Protein AF-A0A7X4GRM7-F1 (afdb_monomer_lite)

Radius of gyration: 18.22 Å; chains: 1; bounding box: 34×50×57 Å

Secondary structure (DSSP, 8-state):
------S-S-----HHHHHHHHHHHHHHHHHHHHHHHHHHHHH-SSHHHHHHHHHHHHHHHHHHHHHHHHHHHHHTT----PPPPPHHHHHHHHHHHHHHHHS---GGGHHHHHHHHHHHHHHHHTT-TT-

Sequence (131 aa):
MADNPPLLAAASNSPEMLYVRMYHETIDALNSAIAKCDVLATSATDAGVRSDARARYLEARRDKHLAEELYYAWESGSDTTVHAPSQEVLDVTIKLAKELADITTSEKKLTKIIELFTKVATAFTSLHPNA

Organism: NCBI:txid2666083

pLDDT: mean 86.23, std 14.66, range [39.69, 97.12]

Foldseek 3Di:
DDDPDDPPPDPDPPLVRQLVLLLVLLLLLLVLLLVLLVCQLPPPPDPVLNVLSVVSNVVSVVLNVVSVVVVVCVVVVVDPQFGRDDPVLSVVSNVLSVVSNPDDRDSVCNVVSSVSSVSSSCSSCVRPVPD

Structure (mmCIF, N/CA/C/O backbone):
data_AF-A0A7X4GRM7-F1
#
_entry.id   AF-A0A7X4GRM7-F1
#
loop_
_atom_site.group_PDB
_atom_site.id
_atom_site.type_symbol
_atom_site.label_atom_id
_atom_site.label_alt_id
_atom_site.label_comp_id
_atom_site.label_asym_id
_atom_site.label_entity_id
_atom_site.label_seq_id
_atom_site.pdbx_PDB_ins_code
_atom_site.Cartn_x
_atom_site.Cartn_y
_atom_site.Cartn_z
_atom_site.oc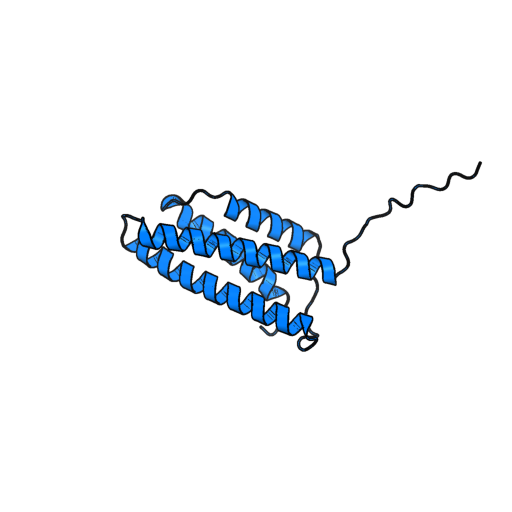cupancy
_atom_site.B_iso_or_equiv
_atom_site.auth_seq_id
_atom_site.auth_comp_id
_atom_site.auth_asym_id
_atom_site.auth_atom_id
_atom_site.pdbx_PDB_model_num
ATOM 1 N N . MET A 1 1 ? 18.143 37.381 -37.212 1.00 42.84 1 MET A N 1
ATOM 2 C CA . MET A 1 1 ? 16.943 36.962 -36.465 1.00 42.84 1 MET A CA 1
ATOM 3 C C . MET A 1 1 ? 16.568 35.583 -36.961 1.00 42.84 1 MET A C 1
ATOM 5 O O . MET A 1 1 ? 16.097 35.466 -38.081 1.00 42.84 1 MET A O 1
ATOM 9 N N . ALA A 1 2 ? 16.888 34.556 -36.182 1.00 41.53 2 ALA A N 1
ATOM 10 C CA . ALA A 1 2 ? 16.322 33.228 -36.347 1.00 41.53 2 ALA A CA 1
ATOM 11 C C . ALA A 1 2 ? 15.748 32.876 -34.975 1.00 41.53 2 ALA A C 1
ATOM 13 O O . ALA A 1 2 ? 16.505 32.693 -34.022 1.00 41.53 2 ALA A O 1
ATOM 14 N N . ASP A 1 3 ? 14.421 32.932 -34.875 1.00 44.22 3 ASP A N 1
ATOM 15 C CA . ASP A 1 3 ? 13.645 32.435 -33.745 1.00 44.22 3 ASP A CA 1
ATOM 16 C C . ASP A 1 3 ? 13.966 30.953 -33.559 1.00 44.22 3 ASP A C 1
ATOM 18 O O . ASP A 1 3 ? 13.504 30.105 -34.321 1.00 44.22 3 ASP A O 1
ATOM 22 N N . ASN A 1 4 ? 14.796 30.645 -32.567 1.00 44.16 4 ASN A N 1
ATOM 23 C CA . ASN A 1 4 ? 14.908 29.295 -32.042 1.00 44.16 4 ASN A CA 1
ATOM 24 C C . ASN A 1 4 ? 13.765 29.150 -31.026 1.00 44.16 4 ASN A C 1
ATOM 26 O O . ASN A 1 4 ? 13.841 29.782 -29.966 1.00 44.16 4 ASN A O 1
ATOM 30 N N . PRO A 1 5 ? 12.691 28.391 -31.311 1.00 51.09 5 PRO A N 1
ATOM 31 C CA . PRO A 1 5 ? 11.679 28.131 -30.300 1.00 51.09 5 PRO A CA 1
ATOM 32 C C . PRO A 1 5 ? 12.337 27.395 -29.121 1.00 51.09 5 PRO A C 1
ATOM 34 O O . PRO A 1 5 ? 13.258 26.597 -29.326 1.00 51.09 5 PRO A O 1
ATOM 37 N N . PRO A 1 6 ? 11.920 27.681 -27.878 1.00 45.84 6 PRO A N 1
ATOM 38 C CA . PRO A 1 6 ? 12.580 27.136 -26.707 1.00 45.84 6 PRO A CA 1
ATOM 39 C C . PRO A 1 6 ? 12.492 25.609 -26.727 1.00 45.84 6 PRO A C 1
ATOM 41 O O . PRO A 1 6 ? 11.425 25.043 -26.965 1.00 45.84 6 PRO A O 1
ATOM 44 N N . LEU A 1 7 ? 13.616 24.957 -26.420 1.00 44.97 7 LEU A N 1
ATOM 45 C CA . LEU A 1 7 ? 13.731 23.550 -26.018 1.00 44.97 7 LEU A CA 1
ATOM 46 C C . LEU A 1 7 ? 12.972 23.304 -24.694 1.00 44.97 7 LEU A C 1
ATOM 48 O O . LEU A 1 7 ? 13.538 22.880 -23.695 1.00 44.97 7 LEU A O 1
ATOM 52 N N . LEU A 1 8 ? 11.680 23.616 -24.675 1.00 41.66 8 LEU A N 1
ATOM 53 C CA . LEU A 1 8 ? 10.709 23.297 -23.630 1.00 41.66 8 LEU A CA 1
ATOM 54 C C . LEU A 1 8 ? 9.731 22.233 -24.155 1.00 41.66 8 LEU A C 1
ATOM 56 O O . LEU A 1 8 ? 8.556 22.203 -23.799 1.00 41.66 8 LEU A O 1
ATOM 60 N N . ALA A 1 9 ? 10.215 21.350 -25.030 1.00 39.69 9 ALA A N 1
ATOM 61 C CA . ALA A 1 9 ? 9.504 20.145 -25.422 1.00 39.69 9 ALA A CA 1
ATOM 62 C C . ALA A 1 9 ? 9.720 19.085 -24.331 1.00 39.69 9 ALA A C 1
ATOM 64 O O . ALA A 1 9 ? 10.780 18.475 -24.263 1.00 39.69 9 ALA A O 1
ATOM 65 N N . ALA A 1 10 ? 8.717 18.951 -23.458 1.00 41.34 10 ALA A N 1
ATOM 66 C CA . ALA A 1 10 ? 8.433 17.822 -22.572 1.00 41.34 10 ALA A CA 1
ATOM 67 C C . ALA A 1 10 ? 9.657 17.082 -21.999 1.00 41.34 10 ALA A C 1
ATOM 69 O O . ALA A 1 10 ? 10.173 16.145 -22.610 1.00 41.34 10 ALA A O 1
ATOM 70 N N . ALA A 1 11 ? 10.036 17.414 -20.761 1.00 46.00 11 ALA A N 1
ATOM 71 C CA . ALA A 1 11 ? 10.773 16.487 -19.905 1.00 46.00 11 ALA A CA 1
ATOM 72 C C . ALA A 1 11 ? 9.879 15.261 -19.637 1.00 46.00 11 ALA A C 1
ATOM 74 O O . ALA A 1 11 ? 9.191 15.169 -18.624 1.00 46.00 11 ALA A O 1
ATOM 75 N N . SER A 1 12 ? 9.809 14.366 -20.616 1.00 58.59 12 SER A N 1
ATOM 76 C CA . SER A 1 12 ? 9.142 13.080 -20.501 1.00 58.59 12 SER A CA 1
ATOM 77 C C . SER A 1 12 ? 10.022 12.252 -19.578 1.00 58.59 12 SER A C 1
ATOM 79 O O . SER A 1 12 ? 11.191 12.022 -19.892 1.00 58.59 12 SER A O 1
ATOM 81 N N . ASN A 1 13 ? 9.506 11.886 -18.405 1.00 69.31 13 ASN A N 1
ATOM 82 C CA . ASN A 1 13 ? 10.235 11.016 -17.487 1.00 69.31 13 ASN A CA 1
ATOM 83 C C . ASN A 1 13 ? 10.607 9.724 -18.229 1.00 69.31 13 ASN A C 1
ATOM 85 O O . ASN A 1 13 ? 9.768 9.173 -18.945 1.00 69.31 13 ASN A O 1
ATOM 89 N N . SER A 1 14 ? 11.848 9.251 -18.080 1.00 83.88 14 SER A N 1
ATOM 90 C CA . SER A 1 14 ? 12.228 7.967 -18.671 1.00 83.88 14 SER A CA 1
ATOM 91 C C . SER A 1 14 ? 11.386 6.835 -18.055 1.00 83.88 14 SER A C 1
ATOM 93 O O . SER A 1 14 ? 10.934 6.974 -16.911 1.00 83.88 14 SER A O 1
ATOM 95 N N . PRO A 1 15 ? 11.167 5.718 -18.773 1.00 84.12 15 PRO A N 1
ATOM 96 C CA . PRO A 1 15 ? 10.453 4.551 -18.249 1.00 84.12 15 PRO A CA 1
ATOM 97 C C . PRO A 1 15 ? 10.964 4.090 -16.872 1.00 84.12 15 PRO A C 1
ATOM 99 O O . PRO A 1 15 ? 10.179 3.791 -15.974 1.00 84.12 15 PRO A O 1
ATOM 102 N N . GLU A 1 16 ? 12.278 4.122 -16.667 1.00 85.81 16 GLU A N 1
ATOM 103 C CA . GLU A 1 16 ? 12.931 3.756 -15.409 1.00 85.81 16 GLU A CA 1
ATOM 104 C C . GLU A 1 16 ? 12.601 4.755 -14.294 1.00 85.81 16 GLU A C 1
ATOM 106 O O . GLU A 1 16 ? 12.282 4.351 -13.178 1.00 85.81 16 GLU A O 1
ATOM 111 N N . MET A 1 17 ? 12.607 6.062 -14.588 1.00 88.25 17 MET A N 1
ATOM 112 C CA . MET A 1 17 ? 12.216 7.077 -13.604 1.00 88.25 17 MET A CA 1
ATOM 113 C C . MET A 1 17 ? 10.746 6.951 -13.201 1.00 88.25 17 MET A C 1
ATOM 115 O O . MET A 1 17 ? 10.414 7.162 -12.035 1.00 88.25 17 MET A O 1
ATOM 119 N N . LEU A 1 18 ? 9.864 6.609 -14.145 1.00 89.56 18 LEU A N 1
ATOM 120 C CA . LEU A 1 18 ? 8.449 6.367 -13.857 1.00 89.56 18 LEU A CA 1
ATOM 121 C C . LEU A 1 18 ? 8.275 5.176 -12.915 1.00 89.56 18 LEU A C 1
ATOM 123 O O . LEU A 1 18 ? 7.526 5.273 -11.943 1.00 89.56 18 LEU A O 1
ATOM 127 N N . TYR A 1 19 ? 9.002 4.089 -13.169 1.00 91.06 19 TYR A N 1
ATOM 128 C CA . TYR A 1 19 ? 8.965 2.889 -12.345 1.00 91.06 19 TYR A CA 1
ATOM 129 C C . TYR A 1 19 ? 9.505 3.138 -10.928 1.00 91.06 19 TYR A C 1
ATOM 131 O O . TYR A 1 19 ? 8.800 2.886 -9.952 1.00 91.06 19 TYR A O 1
ATOM 139 N N . VAL A 1 20 ? 10.699 3.733 -10.801 1.00 91.81 20 VAL A N 1
ATOM 140 C CA . VAL A 1 20 ? 11.306 4.080 -9.499 1.00 91.81 20 VAL A CA 1
ATOM 141 C C . VAL A 1 20 ? 10.392 5.004 -8.696 1.00 91.81 20 VAL A C 1
ATOM 143 O O . VAL A 1 20 ? 10.202 4.824 -7.493 1.00 91.81 20 VAL A O 1
ATOM 146 N N . ARG A 1 21 ? 9.787 5.997 -9.355 1.00 93.38 21 ARG A N 1
ATOM 147 C CA . ARG A 1 21 ? 8.869 6.912 -8.681 1.00 93.38 21 ARG A CA 1
ATOM 148 C C . ARG A 1 21 ? 7.596 6.203 -8.230 1.00 93.38 21 ARG A C 1
ATOM 150 O O . ARG A 1 21 ? 7.163 6.427 -7.106 1.00 93.38 21 ARG A O 1
ATOM 157 N N . MET A 1 22 ? 7.022 5.336 -9.062 1.00 93.81 22 MET A N 1
ATOM 158 C CA . MET A 1 22 ? 5.844 4.559 -8.678 1.00 93.81 22 MET A CA 1
ATOM 159 C C . MET A 1 22 ? 6.141 3.614 -7.511 1.00 93.81 22 MET A C 1
ATOM 161 O O . MET A 1 22 ? 5.307 3.488 -6.615 1.00 93.81 22 MET A O 1
ATOM 165 N N . TYR A 1 23 ? 7.329 3.007 -7.478 1.00 94.75 23 TYR A N 1
ATOM 166 C CA . TYR A 1 23 ? 7.788 2.199 -6.351 1.00 94.75 23 TYR A CA 1
ATOM 167 C C . TYR A 1 23 ? 7.823 3.007 -5.048 1.00 94.75 23 TYR A C 1
ATOM 169 O O . TYR A 1 23 ? 7.196 2.605 -4.069 1.00 94.75 23 TYR A O 1
ATOM 177 N N . HIS A 1 24 ? 8.481 4.171 -5.029 1.00 95.12 24 HIS A N 1
ATOM 178 C CA . HIS A 1 24 ? 8.549 4.993 -3.816 1.00 95.12 24 HIS A CA 1
ATOM 179 C C . HIS A 1 24 ? 7.165 5.432 -3.323 1.00 95.12 24 HIS A C 1
ATOM 181 O O . HIS A 1 24 ? 6.865 5.284 -2.142 1.00 95.12 24 HIS A O 1
ATOM 187 N N . GLU A 1 25 ? 6.287 5.877 -4.225 1.00 95.38 25 GLU A N 1
ATOM 188 C CA . GLU A 1 25 ? 4.910 6.254 -3.870 1.00 95.38 25 GLU A CA 1
ATOM 189 C C . GLU A 1 25 ? 4.111 5.053 -3.330 1.00 95.38 25 GLU A C 1
ATOM 191 O O . GLU A 1 25 ? 3.296 5.193 -2.416 1.00 95.38 25 GLU A O 1
ATOM 196 N N . THR A 1 26 ? 4.377 3.850 -3.849 1.00 95.19 26 THR A N 1
ATOM 197 C CA . THR A 1 26 ? 3.775 2.600 -3.366 1.00 95.19 26 THR A CA 1
ATOM 198 C C . THR A 1 26 ? 4.254 2.256 -1.959 1.00 95.19 26 THR A C 1
ATOM 200 O O . THR A 1 26 ? 3.438 1.968 -1.082 1.00 95.19 26 THR A O 1
ATOM 203 N N . ILE A 1 27 ? 5.563 2.328 -1.710 1.00 96.50 27 ILE A N 1
ATOM 204 C CA . ILE A 1 27 ? 6.148 2.066 -0.391 1.00 96.50 27 ILE A CA 1
ATOM 205 C C . ILE A 1 27 ? 5.664 3.084 0.641 1.00 96.50 27 ILE A C 1
ATOM 207 O O . ILE A 1 27 ? 5.293 2.693 1.749 1.00 96.50 27 ILE A O 1
ATOM 211 N N . ASP A 1 28 ? 5.597 4.365 0.287 1.00 94.56 28 ASP A N 1
ATOM 212 C CA . ASP A 1 28 ? 5.091 5.413 1.174 1.00 94.56 28 ASP A CA 1
ATOM 213 C C . ASP A 1 28 ? 3.613 5.195 1.522 1.00 94.56 28 ASP A C 1
ATOM 215 O O . ASP A 1 28 ? 3.227 5.274 2.695 1.00 94.56 28 ASP A O 1
ATOM 219 N N . ALA A 1 29 ? 2.787 4.834 0.535 1.00 94.75 29 ALA A N 1
ATOM 220 C CA . ALA A 1 29 ? 1.391 4.476 0.760 1.00 94.75 29 ALA A CA 1
ATOM 221 C C . ALA A 1 29 ? 1.254 3.269 1.703 1.00 94.75 29 ALA A C 1
ATOM 223 O O . ALA A 1 29 ? 0.476 3.314 2.659 1.00 94.75 29 ALA A O 1
ATOM 224 N N . LEU A 1 30 ? 2.030 2.205 1.484 1.00 96.12 30 LEU A N 1
ATOM 225 C CA . LEU A 1 30 ? 1.992 1.003 2.317 1.00 96.12 30 LEU A CA 1
ATOM 226 C C . LEU A 1 30 ? 2.489 1.278 3.740 1.00 96.12 30 LEU A C 1
ATOM 228 O O . LEU A 1 30 ? 1.847 0.856 4.700 1.00 96.12 30 LEU A O 1
ATOM 232 N N . ASN A 1 31 ? 3.556 2.060 3.908 1.00 96.75 31 ASN A N 1
ATOM 233 C CA . ASN A 1 31 ? 4.023 2.510 5.222 1.00 96.75 31 ASN A CA 1
ATOM 234 C C . ASN A 1 31 ? 2.948 3.324 5.960 1.00 96.75 31 ASN A C 1
ATOM 236 O O . ASN A 1 31 ? 2.703 3.102 7.149 1.00 96.75 31 ASN A O 1
ATOM 240 N N . SER A 1 32 ? 2.264 4.226 5.251 1.00 95.25 32 SER A N 1
ATOM 241 C CA . SER A 1 32 ? 1.143 5.002 5.790 1.00 95.25 32 SER A CA 1
ATOM 242 C C . SER A 1 32 ? -0.013 4.095 6.230 1.00 95.25 32 SER A C 1
ATOM 244 O O . SER A 1 32 ? -0.531 4.243 7.340 1.00 95.25 32 SER A O 1
ATOM 246 N N . ALA A 1 33 ? -0.382 3.102 5.413 1.00 95.19 33 ALA A N 1
ATOM 247 C CA . ALA A 1 33 ? -1.404 2.115 5.759 1.00 95.19 33 ALA A CA 1
ATOM 248 C C . ALA A 1 33 ? -1.027 1.301 7.002 1.00 95.19 33 ALA A C 1
ATOM 250 O O . ALA A 1 33 ? -1.852 1.162 7.905 1.00 95.19 33 ALA A O 1
ATOM 251 N N . ILE A 1 34 ? 0.214 0.807 7.069 1.00 97.12 34 ILE A N 1
ATOM 252 C CA . ILE A 1 34 ? 0.750 0.040 8.201 1.00 97.12 34 ILE A CA 1
ATOM 253 C C . ILE A 1 34 ? 0.621 0.855 9.488 1.00 97.12 34 ILE A C 1
ATOM 255 O O . ILE A 1 34 ? 0.025 0.376 10.451 1.00 97.12 34 ILE A O 1
ATOM 259 N N . ALA A 1 35 ? 1.106 2.100 9.493 1.00 96.06 35 ALA A N 1
ATOM 260 C CA . ALA A 1 35 ? 1.046 2.963 10.669 1.00 96.06 35 ALA A CA 1
ATOM 261 C C . ALA A 1 35 ? -0.401 3.231 11.116 1.00 96.06 35 ALA A C 1
ATOM 263 O O . ALA A 1 35 ? -0.722 3.150 12.302 1.00 96.06 35 ALA A O 1
ATOM 264 N N . LYS A 1 36 ? -1.309 3.515 10.176 1.00 96.44 36 LYS A N 1
ATOM 265 C CA . LYS A 1 36 ? -2.715 3.803 10.501 1.00 96.44 36 LYS A CA 1
ATOM 266 C C . LYS A 1 36 ? -3.461 2.561 10.989 1.00 96.44 36 LYS A C 1
ATOM 268 O O . LYS A 1 36 ? -4.243 2.663 11.934 1.00 96.44 36 LYS A O 1
ATOM 273 N N . CYS A 1 37 ? -3.218 1.398 10.386 1.00 95.69 37 CYS A N 1
ATOM 274 C CA . CYS A 1 37 ? -3.816 0.135 10.818 1.00 95.69 37 CYS A CA 1
ATOM 275 C C . CYS A 1 37 ? -3.290 -0.300 12.190 1.00 95.69 37 CYS A C 1
ATOM 277 O O . CYS A 1 37 ? -4.078 -0.772 13.001 1.00 95.69 37 CYS A O 1
ATOM 279 N N . ASP A 1 38 ? -2.006 -0.089 12.487 1.00 96.44 38 ASP A N 1
ATOM 280 C CA . ASP A 1 38 ? -1.422 -0.383 13.802 1.00 96.44 38 ASP A CA 1
ATOM 281 C C . ASP A 1 38 ? -2.036 0.485 14.914 1.00 96.44 38 ASP A C 1
ATOM 283 O O . ASP A 1 38 ? -2.455 -0.014 15.966 1.00 96.44 38 ASP A O 1
ATOM 287 N N . VAL A 1 39 ? -2.207 1.785 14.640 1.00 95.06 39 VAL A N 1
ATOM 288 C CA . VAL A 1 39 ? -2.923 2.693 15.544 1.00 95.06 39 VAL A CA 1
ATOM 289 C C . VAL A 1 39 ? -4.352 2.204 15.769 1.00 95.06 39 VAL A C 1
ATOM 291 O O . VAL A 1 39 ? -4.751 2.053 16.919 1.00 95.06 39 VAL A O 1
ATOM 294 N N . LEU A 1 40 ? -5.110 1.883 14.713 1.00 93.75 40 LEU A N 1
ATOM 295 C CA . LEU A 1 40 ? -6.486 1.384 14.853 1.00 93.75 40 LEU A CA 1
ATOM 296 C C . LEU A 1 40 ? -6.558 0.045 15.595 1.00 93.75 40 LEU A C 1
ATOM 298 O O . LEU A 1 40 ? -7.418 -0.132 16.451 1.00 93.75 40 LEU A O 1
ATOM 302 N N . ALA A 1 41 ? -5.637 -0.876 15.325 1.00 93.88 41 ALA A N 1
ATOM 303 C CA . ALA A 1 41 ? -5.542 -2.162 16.010 1.00 93.88 41 ALA A CA 1
ATOM 304 C C . ALA A 1 41 ? -5.339 -2.015 17.528 1.00 93.88 41 ALA A C 1
ATOM 306 O O . ALA A 1 41 ? -5.741 -2.899 18.295 1.00 93.88 41 ALA A O 1
ATOM 307 N N . THR A 1 42 ? -4.721 -0.910 17.949 1.00 93.94 42 THR A N 1
ATOM 308 C CA . THR A 1 42 ? -4.410 -0.609 19.348 1.00 93.94 42 THR A CA 1
ATOM 309 C C . THR A 1 42 ? -5.473 0.270 20.007 1.00 93.94 42 THR A C 1
ATOM 311 O O . THR A 1 42 ? -5.850 0.015 21.150 1.00 93.94 42 THR A O 1
ATOM 314 N N . SER A 1 43 ? -5.966 1.292 19.307 1.00 92.94 43 SER A N 1
ATOM 315 C CA . SER A 1 43 ? -6.815 2.342 19.876 1.00 92.94 43 SER A CA 1
ATOM 316 C C . SER A 1 43 ? -8.311 2.144 19.640 1.00 92.94 43 SER A C 1
ATOM 318 O O . SER A 1 43 ? -9.102 2.858 20.255 1.00 92.94 43 SER A O 1
ATOM 320 N N . ALA A 1 44 ? -8.718 1.249 18.732 1.00 92.38 44 ALA A N 1
ATOM 321 C CA . ALA A 1 44 ? -10.134 1.041 18.454 1.00 92.38 44 ALA A CA 1
ATOM 322 C C . ALA A 1 44 ? -10.852 0.398 19.649 1.00 92.38 44 ALA A C 1
ATOM 324 O O . ALA A 1 44 ? -10.346 -0.503 20.322 1.00 92.38 44 ALA A O 1
ATOM 325 N N . THR A 1 45 ? -12.056 0.885 19.905 1.00 92.88 45 THR A N 1
ATOM 326 C CA . THR A 1 45 ? -12.941 0.425 20.977 1.00 92.88 45 THR A CA 1
ATOM 327 C C . THR A 1 45 ? -13.707 -0.825 20.559 1.00 92.88 45 THR A C 1
ATOM 329 O O . THR A 1 45 ? -13.862 -1.756 21.353 1.00 92.88 45 THR A O 1
ATOM 332 N N . ASP A 1 46 ? -14.115 -0.888 19.291 1.00 94.31 46 ASP A N 1
ATOM 333 C CA . ASP A 1 46 ? -14.796 -2.039 18.716 1.00 94.31 46 ASP A CA 1
ATOM 334 C C . ASP A 1 46 ? -13.810 -3.202 18.474 1.00 94.31 46 ASP A C 1
ATOM 336 O O . ASP A 1 46 ? -12.730 -3.048 17.895 1.00 94.31 46 ASP A O 1
ATOM 340 N N . ALA A 1 47 ? -14.161 -4.397 18.959 1.00 92.81 47 ALA A N 1
ATOM 341 C CA . ALA A 1 47 ? -13.313 -5.582 18.840 1.00 92.81 47 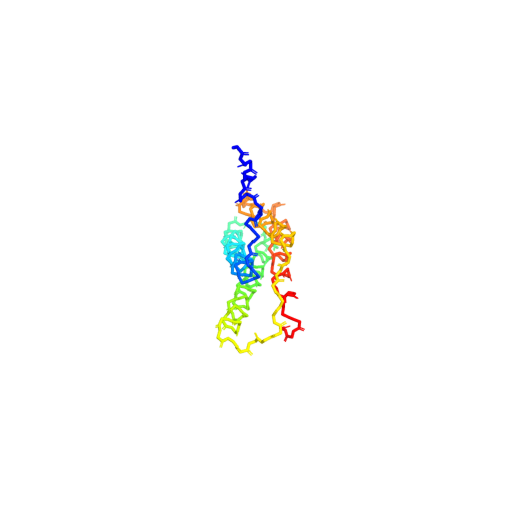ALA A CA 1
ATOM 342 C C . ALA A 1 47 ? -13.198 -6.106 17.398 1.00 92.81 47 ALA A C 1
ATOM 344 O O . ALA A 1 47 ? -12.125 -6.583 17.022 1.00 92.81 47 ALA A O 1
ATOM 345 N N . GLY A 1 48 ? -14.262 -5.993 16.601 1.00 93.56 48 GLY A N 1
ATOM 346 C CA . GLY A 1 48 ? -14.252 -6.330 15.180 1.00 93.56 48 GLY A CA 1
ATOM 347 C C . GLY A 1 48 ? -13.326 -5.396 14.411 1.00 93.56 48 GLY A C 1
ATOM 348 O O . GLY A 1 48 ? -12.425 -5.863 13.721 1.00 93.56 48 GLY A O 1
ATOM 349 N N . VAL A 1 49 ? -13.435 -4.085 14.648 1.00 92.25 49 VAL A N 1
ATOM 350 C CA . VAL A 1 49 ? -12.552 -3.086 14.019 1.00 92.25 49 VAL A CA 1
ATOM 351 C C . VAL A 1 49 ? -11.083 -3.323 14.376 1.00 92.25 49 VAL A C 1
ATOM 353 O O . VAL A 1 49 ? -10.222 -3.237 13.501 1.00 92.25 49 VAL A O 1
ATOM 356 N N . ARG A 1 50 ? -10.769 -3.669 15.633 1.00 94.88 50 ARG A N 1
ATOM 357 C CA . ARG A 1 50 ? -9.394 -4.035 16.023 1.00 94.88 50 ARG A CA 1
ATOM 358 C C . ARG A 1 50 ? -8.887 -5.265 15.280 1.00 94.88 50 ARG A C 1
ATOM 360 O O . ARG A 1 50 ? -7.742 -5.272 14.833 1.00 94.88 50 ARG A O 1
ATOM 367 N N . SER A 1 51 ? -9.709 -6.310 15.188 1.00 94.81 51 SER A N 1
ATOM 368 C CA . SER A 1 51 ? -9.346 -7.543 14.486 1.00 94.81 51 SER A CA 1
ATOM 369 C C . SER A 1 51 ? -9.083 -7.275 13.006 1.00 94.81 51 SER A C 1
ATOM 371 O O . SER A 1 51 ? -8.042 -7.674 12.483 1.00 94.81 51 SER A O 1
ATOM 373 N N . ASP A 1 52 ? -9.974 -6.525 12.359 1.00 94.88 52 ASP A N 1
ATOM 374 C CA . ASP A 1 52 ? -9.842 -6.150 10.955 1.00 94.88 52 ASP A CA 1
ATOM 375 C C . ASP A 1 52 ? -8.596 -5.292 10.732 1.00 94.88 52 ASP A C 1
ATOM 377 O O . ASP A 1 52 ? -7.790 -5.589 9.855 1.00 94.88 52 ASP A O 1
ATOM 381 N N . ALA A 1 53 ? -8.363 -4.276 11.566 1.00 94.25 53 ALA A N 1
ATOM 382 C CA . ALA A 1 53 ? -7.170 -3.441 11.472 1.00 94.25 53 ALA A CA 1
ATOM 383 C C . ALA A 1 53 ? -5.870 -4.257 11.620 1.00 94.25 53 ALA A C 1
ATOM 385 O O . ALA A 1 53 ? -4.918 -4.021 10.879 1.00 94.25 53 ALA A O 1
ATOM 386 N N . ARG A 1 54 ? -5.832 -5.265 12.505 1.00 95.88 54 ARG A N 1
ATOM 387 C CA . ARG A 1 54 ? -4.681 -6.182 12.627 1.00 95.88 54 ARG A CA 1
ATOM 388 C C . ARG A 1 54 ? -4.468 -7.019 11.373 1.00 95.88 54 ARG A C 1
ATOM 390 O O . ARG A 1 54 ? -3.331 -7.151 10.928 1.00 95.88 54 ARG A O 1
ATOM 397 N N . ALA A 1 55 ? -5.536 -7.574 10.804 1.00 96.19 55 ALA A N 1
ATOM 398 C CA . ALA A 1 55 ? -5.439 -8.337 9.563 1.00 96.19 55 ALA A CA 1
ATOM 399 C C . ALA A 1 55 ? -4.874 -7.464 8.431 1.00 96.19 55 ALA A C 1
AT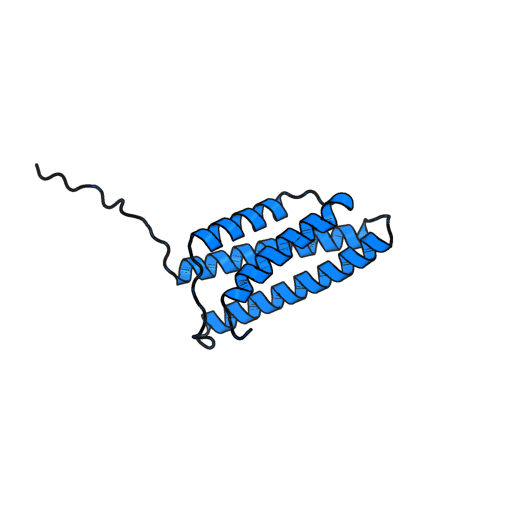OM 401 O O . ALA A 1 55 ? -3.927 -7.855 7.753 1.00 96.19 55 ALA A O 1
ATOM 402 N N . ARG A 1 56 ? -5.372 -6.230 8.302 1.00 94.75 56 ARG A N 1
ATOM 403 C CA . ARG A 1 56 ? -4.942 -5.283 7.262 1.00 94.75 56 ARG A CA 1
ATOM 404 C C . ARG A 1 56 ? -3.532 -4.750 7.469 1.00 94.75 56 ARG A C 1
ATOM 406 O O . ARG A 1 56 ? -2.815 -4.549 6.497 1.00 94.75 56 ARG A O 1
ATOM 413 N N . TYR A 1 57 ? -3.101 -4.588 8.716 1.00 95.38 57 TYR A N 1
ATOM 414 C CA . TYR A 1 57 ? -1.701 -4.323 9.040 1.00 95.38 57 TYR A CA 1
ATOM 415 C C . TYR A 1 57 ? -0.778 -5.431 8.503 1.00 95.38 57 TYR A C 1
ATOM 417 O O . TYR A 1 57 ? 0.252 -5.135 7.898 1.00 95.38 57 TYR A O 1
ATOM 425 N N . LEU A 1 58 ? -1.145 -6.703 8.698 1.00 96.25 58 LEU A N 1
ATOM 426 C CA . LEU A 1 58 ? -0.347 -7.836 8.221 1.00 96.25 58 LEU A CA 1
ATOM 427 C C . LEU A 1 58 ? -0.341 -7.929 6.692 1.00 96.25 58 LEU A C 1
ATOM 429 O O . LEU A 1 58 ? 0.715 -8.163 6.108 1.00 96.25 58 LEU A O 1
ATOM 433 N N . GLU A 1 59 ? -1.488 -7.705 6.050 1.00 94.44 59 GLU A N 1
ATOM 434 C CA . GLU A 1 59 ? -1.590 -7.643 4.587 1.00 94.44 59 GLU A CA 1
ATOM 435 C C . GLU A 1 59 ? -0.716 -6.527 4.008 1.00 94.44 59 GLU A C 1
ATOM 437 O O . GLU A 1 59 ? 0.139 -6.805 3.175 1.00 94.44 59 GLU A O 1
ATOM 442 N N . ALA A 1 60 ? -0.821 -5.295 4.519 1.00 93.12 60 ALA A N 1
ATOM 443 C CA . ALA A 1 60 ? -0.009 -4.178 4.037 1.00 93.12 60 ALA A CA 1
ATOM 444 C C . ALA A 1 60 ? 1.502 -4.423 4.224 1.00 93.12 60 ALA A C 1
ATOM 446 O O . ALA A 1 60 ? 2.309 -4.009 3.394 1.00 93.12 60 ALA A O 1
ATOM 447 N N . ARG A 1 61 ? 1.909 -5.137 5.286 1.00 96.81 61 ARG A N 1
ATOM 448 C CA . ARG A 1 61 ? 3.307 -5.565 5.470 1.00 96.81 61 ARG A CA 1
ATOM 449 C C . ARG A 1 61 ? 3.754 -6.597 4.443 1.00 96.81 61 ARG A C 1
ATOM 451 O O . ARG A 1 61 ? 4.890 -6.515 3.981 1.00 96.81 61 ARG A O 1
ATOM 458 N N . ARG A 1 62 ? 2.895 -7.563 4.114 1.00 96.12 62 ARG A N 1
ATOM 459 C CA . ARG A 1 62 ? 3.169 -8.547 3.063 1.00 96.12 62 ARG A CA 1
ATOM 460 C C . ARG A 1 62 ? 3.296 -7.855 1.707 1.00 96.12 62 ARG A C 1
ATOM 462 O O . ARG A 1 62 ? 4.267 -8.107 1.007 1.00 96.12 62 ARG A O 1
ATOM 469 N N . ASP A 1 63 ? 2.367 -6.963 1.379 1.00 92.94 63 ASP A N 1
ATOM 470 C CA . ASP A 1 63 ? 2.366 -6.235 0.107 1.00 92.94 63 ASP A CA 1
ATOM 471 C C . ASP A 1 63 ? 3.593 -5.324 -0.018 1.00 92.94 63 ASP A C 1
ATOM 473 O O . ASP A 1 63 ? 4.190 -5.236 -1.087 1.00 92.94 63 ASP A O 1
ATOM 477 N N . LYS A 1 64 ? 4.031 -4.702 1.088 1.00 96.00 64 LYS A N 1
ATOM 478 C CA . LYS A 1 64 ? 5.287 -3.937 1.133 1.00 96.00 64 LYS A CA 1
ATOM 479 C C . LYS A 1 64 ? 6.483 -4.818 0.809 1.00 96.00 64 LYS A C 1
ATOM 481 O O . LYS A 1 64 ? 7.311 -4.433 -0.005 1.00 96.00 64 LYS A O 1
ATOM 486 N N . HIS A 1 65 ? 6.563 -5.984 1.444 1.00 94.94 65 HIS A N 1
ATOM 487 C CA . HIS A 1 65 ? 7.661 -6.911 1.207 1.00 94.94 65 HIS A CA 1
ATOM 488 C C . HIS A 1 65 ? 7.694 -7.387 -0.247 1.00 94.94 65 HIS A C 1
ATOM 490 O O . HIS A 1 65 ? 8.748 -7.358 -0.869 1.00 94.94 65 HIS A O 1
ATOM 496 N N . LEU A 1 66 ? 6.533 -7.724 -0.814 1.00 93.56 66 LEU A N 1
ATOM 497 C CA . LEU A 1 66 ? 6.421 -8.080 -2.225 1.00 93.56 66 LEU A CA 1
ATOM 498 C C . LEU A 1 66 ? 6.877 -6.928 -3.134 1.00 93.56 66 LEU A C 1
ATOM 500 O O . LEU A 1 66 ? 7.648 -7.151 -4.058 1.00 93.56 66 LEU A O 1
ATOM 504 N N . ALA A 1 67 ? 6.451 -5.690 -2.867 1.00 92.44 67 ALA A N 1
ATOM 505 C CA . ALA A 1 67 ? 6.882 -4.533 -3.651 1.00 92.44 67 ALA A CA 1
ATOM 506 C C . ALA A 1 67 ? 8.409 -4.320 -3.596 1.00 92.44 67 ALA A C 1
ATOM 508 O O . ALA A 1 67 ? 9.015 -3.990 -4.614 1.00 92.44 67 ALA A O 1
ATOM 509 N N . GLU A 1 68 ? 9.034 -4.540 -2.435 1.00 93.94 68 GLU A N 1
ATOM 510 C CA . GLU A 1 68 ? 10.495 -4.512 -2.278 1.00 93.94 68 GLU A CA 1
ATOM 511 C C . GLU A 1 68 ? 11.167 -5.618 -3.103 1.00 93.94 68 GLU A C 1
ATOM 513 O O . GLU A 1 68 ? 12.093 -5.336 -3.860 1.00 93.94 68 GLU A O 1
ATOM 518 N N . GLU A 1 69 ? 10.686 -6.862 -3.013 1.00 92.44 69 GLU A N 1
ATOM 519 C CA . GLU A 1 69 ? 11.217 -7.993 -3.787 1.00 92.44 69 GLU A CA 1
ATOM 520 C C . GLU A 1 69 ? 11.130 -7.750 -5.299 1.00 92.44 69 GLU A C 1
ATOM 522 O O . GLU A 1 69 ? 12.109 -7.967 -6.014 1.00 92.44 69 GLU A O 1
ATOM 527 N N . LEU A 1 70 ? 9.993 -7.244 -5.782 1.00 90.56 70 LEU A N 1
ATOM 528 C CA . LEU A 1 70 ? 9.777 -6.921 -7.193 1.00 90.56 70 LEU A CA 1
ATOM 529 C C . LEU A 1 70 ? 10.685 -5.783 -7.671 1.00 90.56 70 LEU A C 1
ATOM 531 O O . LEU A 1 70 ? 11.267 -5.861 -8.756 1.00 90.56 70 LEU A O 1
ATOM 535 N N . TYR A 1 71 ? 10.868 -4.747 -6.849 1.00 90.44 71 TYR A N 1
ATOM 536 C CA . TYR A 1 71 ? 11.810 -3.674 -7.148 1.00 90.44 71 TYR A CA 1
ATOM 537 C C . TYR A 1 71 ? 13.253 -4.191 -7.221 1.00 90.44 71 TYR A C 1
ATOM 539 O O . TYR A 1 71 ? 13.953 -3.891 -8.187 1.00 90.44 71 TYR A O 1
ATOM 547 N N . TYR A 1 72 ? 13.691 -5.019 -6.269 1.00 89.88 72 TYR A N 1
ATOM 548 C CA . TYR A 1 72 ? 15.035 -5.605 -6.290 1.00 89.88 72 TYR A CA 1
ATOM 549 C C . TYR A 1 72 ? 15.249 -6.568 -7.467 1.00 89.88 72 TYR A C 1
ATOM 551 O O . TYR A 1 72 ? 16.328 -6.590 -8.068 1.00 89.88 72 TYR A O 1
ATOM 559 N N . ALA A 1 73 ? 14.238 -7.360 -7.832 1.00 88.00 73 ALA A N 1
ATOM 560 C CA . ALA A 1 73 ? 14.296 -8.238 -8.998 1.00 88.00 73 ALA A CA 1
ATOM 561 C C . ALA A 1 73 ? 14.467 -7.437 -10.299 1.00 88.00 73 ALA A C 1
ATOM 563 O O . ALA A 1 73 ? 15.284 -7.807 -11.144 1.00 88.00 73 ALA A O 1
ATOM 564 N N . TRP A 1 74 ? 13.763 -6.310 -10.425 1.00 88.94 74 TRP A N 1
ATOM 565 C CA . TRP A 1 74 ? 13.928 -5.373 -11.534 1.00 88.94 74 TRP A CA 1
ATOM 566 C C . TRP A 1 74 ? 15.308 -4.697 -11.531 1.00 88.94 74 TRP A C 1
ATOM 568 O O . TRP A 1 74 ? 16.013 -4.730 -12.537 1.00 88.94 74 TRP A O 1
ATOM 578 N N . GLU A 1 75 ? 15.729 -4.131 -10.395 1.00 87.81 75 GLU A N 1
ATOM 579 C CA . GLU A 1 75 ? 16.990 -3.387 -10.257 1.00 87.81 75 GLU A CA 1
ATOM 580 C C . GLU A 1 75 ? 18.218 -4.274 -10.523 1.00 87.81 75 GLU A C 1
ATOM 582 O O . GLU A 1 75 ? 19.197 -3.835 -11.125 1.00 87.81 75 GLU A O 1
ATOM 587 N N . SER A 1 76 ? 18.151 -5.550 -10.134 1.00 86.81 76 SER A N 1
ATOM 588 C CA . SER A 1 76 ? 19.196 -6.544 -10.416 1.00 86.81 76 SER A CA 1
ATOM 589 C C . SER A 1 76 ? 19.196 -7.063 -11.861 1.00 86.81 76 SER A C 1
ATOM 591 O O . SER A 1 76 ? 20.097 -7.816 -12.233 1.00 86.81 76 SER A O 1
ATOM 593 N N . GLY A 1 77 ? 18.199 -6.695 -12.675 1.00 82.19 77 GLY A N 1
ATOM 594 C CA . GLY A 1 77 ? 18.000 -7.210 -14.032 1.00 82.19 77 GLY A CA 1
ATOM 595 C C . GLY A 1 77 ? 17.520 -8.666 -14.087 1.00 82.19 77 GLY A C 1
ATOM 596 O O . GLY A 1 77 ? 17.539 -9.274 -15.158 1.00 82.19 77 GLY A O 1
ATOM 597 N N . SER A 1 78 ? 17.107 -9.233 -12.949 1.00 78.31 78 SER A N 1
ATOM 598 C CA . SER A 1 78 ? 16.607 -10.610 -12.846 1.00 78.31 78 SER A CA 1
ATOM 599 C C . SER A 1 78 ? 15.192 -10.750 -13.413 1.00 78.31 78 SER A C 1
ATOM 601 O O . SER A 1 78 ? 14.847 -11.804 -13.945 1.00 78.31 78 SER A O 1
ATOM 603 N N . ASP A 1 79 ? 14.387 -9.686 -13.337 1.00 75.69 79 ASP A N 1
ATOM 604 C CA . ASP A 1 79 ? 13.079 -9.595 -13.986 1.00 75.69 79 ASP A CA 1
ATOM 605 C C . ASP A 1 79 ? 13.152 -8.668 -15.208 1.00 75.69 79 ASP A C 1
ATOM 607 O O . ASP A 1 79 ? 13.255 -7.447 -15.095 1.00 75.69 79 ASP A O 1
ATOM 611 N N . THR A 1 80 ? 13.099 -9.267 -16.398 1.00 68.62 80 THR A N 1
ATOM 612 C CA . THR A 1 80 ? 13.093 -8.550 -17.687 1.00 68.62 80 THR A CA 1
ATOM 613 C C . THR A 1 80 ? 11.683 -8.329 -18.234 1.00 68.62 80 THR A C 1
ATOM 615 O O . THR A 1 80 ? 11.522 -7.737 -19.300 1.00 68.62 80 THR A O 1
ATOM 618 N N . THR A 1 81 ? 10.659 -8.806 -17.520 1.00 71.38 81 THR A N 1
ATOM 619 C CA . THR A 1 81 ? 9.252 -8.745 -17.942 1.00 71.38 81 THR A CA 1
ATOM 620 C C . THR A 1 81 ? 8.511 -7.527 -17.399 1.00 71.38 81 THR A C 1
ATOM 622 O O . THR A 1 81 ? 7.336 -7.334 -17.705 1.00 71.38 81 THR A O 1
ATOM 625 N N . VAL A 1 82 ? 9.205 -6.682 -16.635 1.00 74.94 82 VAL A N 1
ATOM 626 C CA . VAL A 1 82 ? 8.648 -5.476 -16.027 1.00 74.94 82 VAL A CA 1
ATOM 627 C C . VAL A 1 82 ? 8.333 -4.432 -17.084 1.00 74.94 82 VAL A C 1
ATOM 629 O O . VAL A 1 82 ? 9.191 -4.016 -17.868 1.00 74.94 82 VAL A O 1
ATOM 632 N N . HIS A 1 83 ? 7.098 -3.950 -17.056 1.00 75.00 83 HIS A N 1
ATOM 633 C CA . HIS A 1 83 ? 6.685 -2.816 -17.863 1.00 75.00 83 HIS A CA 1
ATOM 634 C C . HIS A 1 83 ? 6.697 -1.549 -17.016 1.00 75.00 83 HIS A C 1
ATOM 636 O O . HIS A 1 83 ? 6.076 -1.486 -15.957 1.00 75.00 83 HIS A O 1
ATOM 642 N N . ALA A 1 84 ? 7.389 -0.513 -17.492 1.00 77.56 84 ALA A N 1
ATOM 643 C CA . ALA A 1 84 ? 7.288 0.798 -16.873 1.00 77.56 84 ALA A CA 1
ATOM 644 C C . ALA A 1 84 ? 5.829 1.292 -16.917 1.00 77.56 84 ALA A C 1
ATOM 646 O O . ALA A 1 84 ? 5.157 1.127 -17.943 1.00 77.56 84 ALA A O 1
ATOM 647 N N . PRO A 1 85 ? 5.333 1.917 -15.838 1.00 86.25 85 PRO A N 1
ATOM 648 C CA . PRO A 1 85 ? 3.977 2.438 -15.810 1.00 86.25 85 PRO A CA 1
ATOM 649 C C . PRO A 1 85 ? 3.840 3.624 -16.768 1.00 86.25 85 PRO A C 1
ATOM 651 O O . PRO A 1 85 ? 4.798 4.357 -17.024 1.00 86.25 85 PRO A O 1
ATOM 654 N N . SER A 1 86 ? 2.627 3.862 -17.267 1.00 88.00 86 SER A N 1
ATOM 655 C CA . SER A 1 86 ? 2.332 5.122 -17.948 1.00 88.00 86 SER A CA 1
ATOM 656 C C . SER A 1 86 ? 2.326 6.284 -16.946 1.00 88.00 86 SER A C 1
ATOM 658 O O . SER A 1 86 ? 2.090 6.094 -15.749 1.00 88.00 86 SER A O 1
ATOM 660 N N . GLN A 1 87 ? 2.535 7.512 -17.432 1.00 88.06 87 GLN A N 1
ATOM 661 C CA . GLN A 1 87 ? 2.448 8.710 -16.586 1.00 88.06 87 GLN A CA 1
ATOM 662 C C . GLN A 1 87 ? 1.068 8.829 -15.910 1.00 88.06 87 GLN A C 1
ATOM 664 O O . GLN A 1 87 ? 0.991 9.214 -14.750 1.00 88.06 87 GLN A O 1
ATOM 669 N N . GLU A 1 88 ? -0.009 8.427 -16.592 1.00 89.06 88 GLU A N 1
ATOM 670 C CA . GLU A 1 88 ? -1.367 8.425 -16.031 1.00 89.06 88 GLU A CA 1
ATOM 671 C C . GLU A 1 88 ? -1.503 7.468 -14.839 1.00 89.06 88 GLU A C 1
ATOM 673 O O . GLU A 1 88 ? -2.071 7.835 -13.810 1.00 89.06 88 GLU A O 1
ATOM 678 N N . VAL A 1 89 ? -0.954 6.251 -14.948 1.00 89.12 89 VAL A N 1
ATOM 679 C CA . VAL A 1 89 ? -0.963 5.267 -13.851 1.00 89.12 89 VAL A CA 1
ATOM 680 C C . VAL A 1 89 ? -0.154 5.782 -12.661 1.00 89.12 89 VAL A C 1
ATOM 682 O O . VAL A 1 89 ? -0.587 5.650 -11.511 1.00 89.12 89 VAL A O 1
ATOM 685 N N . LEU A 1 90 ? 0.987 6.422 -12.925 1.00 90.19 90 LEU A N 1
ATOM 686 C CA . LEU A 1 90 ? 1.790 7.052 -11.884 1.00 90.19 90 LEU A CA 1
ATOM 687 C C . LEU A 1 90 ? 1.020 8.185 -11.186 1.00 90.19 90 LEU A C 1
ATOM 689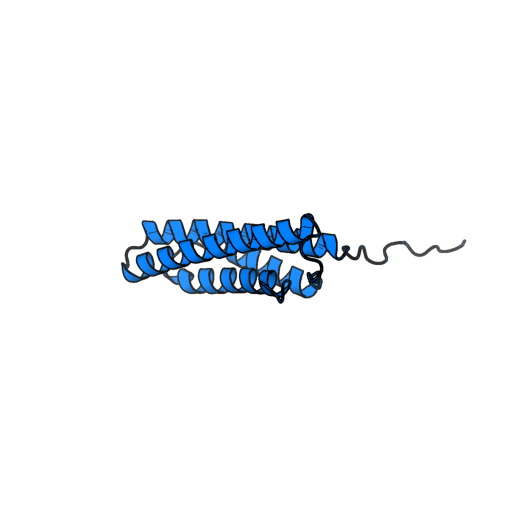 O O . LEU A 1 90 ? 0.970 8.219 -9.958 1.00 90.19 90 LEU A O 1
ATOM 693 N N . ASP A 1 91 ? 0.377 9.080 -11.935 1.00 91.25 91 ASP A N 1
ATOM 694 C CA . ASP A 1 91 ? -0.374 10.208 -11.371 1.00 91.25 91 ASP A CA 1
ATOM 695 C C . ASP A 1 91 ? -1.561 9.738 -10.515 1.00 91.25 91 ASP A C 1
ATOM 697 O O . ASP A 1 91 ? -1.832 10.303 -9.448 1.00 91.25 91 ASP A O 1
ATOM 701 N N . VAL A 1 92 ? -2.244 8.666 -10.936 1.00 92.19 92 VAL A N 1
ATOM 702 C CA . VAL A 1 92 ? -3.286 8.009 -10.133 1.00 92.19 92 VAL A CA 1
ATOM 703 C C . VAL A 1 92 ? -2.695 7.435 -8.847 1.00 92.19 92 VAL A C 1
ATOM 705 O O . VAL A 1 92 ? -3.251 7.669 -7.774 1.00 92.19 92 VAL A O 1
ATOM 708 N N . THR A 1 93 ? -1.561 6.737 -8.928 1.00 90.38 93 THR A N 1
ATOM 709 C CA . THR A 1 93 ? -0.879 6.165 -7.756 1.00 90.38 93 THR A CA 1
ATOM 710 C C . THR A 1 93 ? -0.478 7.249 -6.756 1.00 90.38 93 THR A C 1
ATOM 712 O O . THR A 1 93 ? -0.829 7.148 -5.582 1.00 90.38 93 THR A O 1
ATOM 715 N N . ILE A 1 94 ? 0.137 8.341 -7.222 1.00 92.06 94 ILE A N 1
ATOM 716 C CA . ILE A 1 94 ? 0.497 9.505 -6.396 1.00 92.06 94 ILE A CA 1
ATOM 717 C C . ILE A 1 94 ? -0.744 10.087 -5.713 1.00 92.06 94 ILE A C 1
ATOM 719 O O . ILE A 1 94 ? -0.722 10.424 -4.528 1.00 92.06 94 ILE A O 1
ATOM 723 N N . LYS A 1 95 ? -1.852 10.234 -6.449 1.00 94.44 95 LYS A N 1
ATOM 724 C CA . LYS A 1 95 ? -3.100 10.760 -5.888 1.00 94.44 95 LYS A CA 1
ATOM 725 C C . LYS A 1 95 ? -3.632 9.861 -4.770 1.00 94.44 95 LYS A C 1
ATOM 727 O O . LYS A 1 95 ? -4.029 10.377 -3.72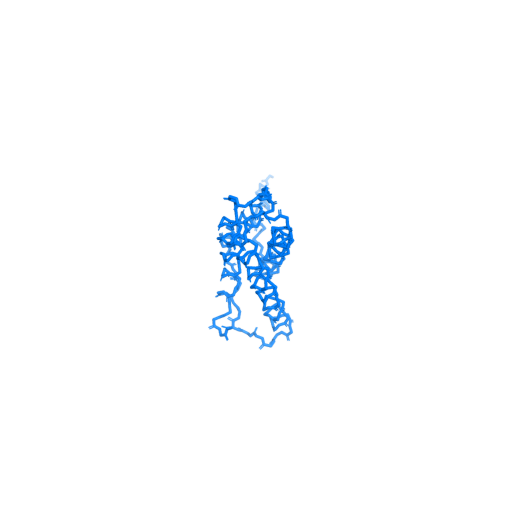9 1.00 94.44 95 LYS A O 1
ATOM 732 N N . LEU A 1 96 ? -3.637 8.545 -4.977 1.00 92.44 96 LEU A N 1
ATOM 733 C CA . LEU A 1 96 ? -4.091 7.577 -3.978 1.00 92.44 96 LEU A CA 1
ATOM 734 C C . LEU A 1 96 ? -3.181 7.569 -2.743 1.00 92.44 96 LEU A C 1
ATOM 736 O O . LEU A 1 96 ? -3.690 7.570 -1.624 1.00 92.44 96 LEU A O 1
ATOM 740 N N . ALA A 1 97 ? -1.860 7.614 -2.939 1.00 90.88 97 ALA A N 1
ATOM 741 C CA . ALA A 1 97 ? -0.876 7.690 -1.862 1.00 90.88 97 ALA A CA 1
ATOM 742 C C . ALA A 1 97 ? -1.077 8.951 -1.006 1.00 90.88 97 ALA A C 1
ATOM 744 O O . ALA A 1 97 ? -1.123 8.865 0.222 1.00 90.88 97 ALA A O 1
ATOM 745 N N . LYS A 1 98 ? -1.304 10.107 -1.643 1.00 93.69 98 LYS A N 1
ATOM 746 C CA . LYS A 1 98 ? -1.633 11.366 -0.953 1.00 93.69 98 LYS A CA 1
ATOM 747 C C . LYS A 1 98 ? -2.957 11.297 -0.201 1.00 93.69 98 LYS A C 1
ATOM 749 O O . LYS A 1 98 ? -3.001 11.636 0.975 1.00 93.69 98 LYS A O 1
ATOM 754 N N . GLU A 1 99 ? -4.020 10.805 -0.839 1.00 94.06 99 GLU A N 1
ATOM 755 C CA . GLU A 1 99 ? -5.328 10.644 -0.188 1.00 94.06 99 GLU A CA 1
ATOM 756 C C . GLU A 1 99 ? -5.226 9.734 1.045 1.00 94.06 99 GLU A C 1
ATOM 758 O O . GLU A 1 99 ? -5.843 9.997 2.078 1.00 94.06 99 GLU A O 1
ATOM 763 N N . LEU A 1 100 ? -4.409 8.682 0.956 1.00 92.50 100 LEU A N 1
ATOM 764 C CA . LEU A 1 100 ? -4.131 7.791 2.070 1.00 92.50 100 LEU A CA 1
ATOM 765 C C . LEU A 1 100 ? -3.298 8.480 3.151 1.00 92.50 100 LEU A C 1
ATOM 767 O O . LEU A 1 100 ? -3.600 8.312 4.325 1.00 92.50 100 LEU A O 1
ATOM 771 N N . ALA A 1 101 ? -2.275 9.259 2.804 1.00 90.25 101 ALA A N 1
ATOM 772 C CA . ALA A 1 101 ? -1.496 10.023 3.778 1.00 90.25 101 ALA A CA 1
ATOM 773 C C . ALA A 1 101 ? -2.383 11.000 4.571 1.00 90.25 101 ALA A C 1
ATOM 775 O O . ALA A 1 101 ? -2.349 10.993 5.808 1.00 90.25 101 ALA A O 1
ATOM 776 N N . 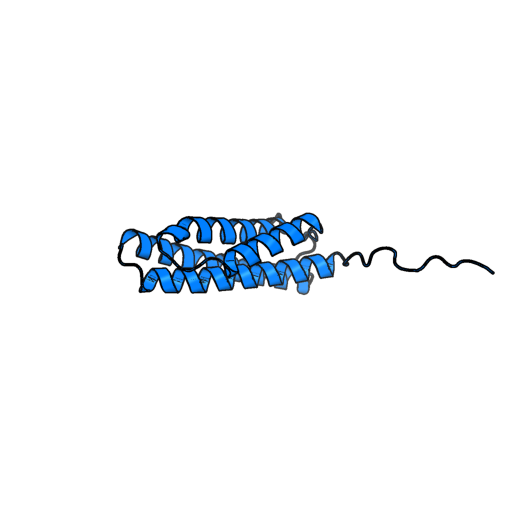ASP A 1 102 ? -3.244 11.736 3.865 1.00 93.12 102 ASP A N 1
ATOM 777 C CA . ASP A 1 102 ? -4.119 12.776 4.414 1.00 93.12 102 ASP A CA 1
ATOM 778 C C . ASP A 1 102 ? -5.301 12.218 5.222 1.00 93.12 102 ASP A C 1
ATOM 780 O O . ASP A 1 102 ? -5.925 12.941 6.008 1.00 93.12 102 ASP A O 1
ATOM 784 N N . ILE A 1 103 ? -5.631 10.929 5.073 1.00 91.69 103 ILE A N 1
ATOM 785 C CA . ILE A 1 103 ? -6.761 10.347 5.795 1.00 91.69 103 ILE A CA 1
ATOM 786 C C . ILE A 1 103 ? -6.496 10.332 7.303 1.00 91.69 103 ILE A C 1
ATOM 788 O O . ILE A 1 103 ? -5.516 9.770 7.803 1.00 91.69 103 ILE A O 1
ATOM 792 N N . THR A 1 104 ? -7.408 10.931 8.065 1.00 90.19 104 THR A N 1
ATOM 793 C CA . THR A 1 104 ? -7.348 10.872 9.525 1.00 90.19 104 THR A CA 1
ATOM 794 C C . THR A 1 104 ? -7.661 9.460 10.010 1.00 90.19 104 THR A C 1
ATOM 796 O O . THR A 1 104 ? -8.688 8.875 9.649 1.00 90.19 104 THR A O 1
ATOM 799 N N . THR A 1 105 ? -6.796 8.929 10.871 1.00 90.19 105 THR A N 1
ATOM 800 C CA . THR A 1 105 ? -6.972 7.613 11.487 1.00 90.19 105 THR A CA 1
ATOM 801 C C . THR A 1 105 ? -8.214 7.605 12.373 1.00 90.19 105 THR A C 1
ATOM 803 O O . THR A 1 105 ? -8.263 8.267 13.406 1.00 90.19 105 THR A O 1
ATOM 806 N N . SER A 1 106 ? -9.242 6.869 11.958 1.00 91.62 106 SER A N 1
ATOM 807 C CA . SER A 1 106 ? -10.463 6.656 12.738 1.00 91.62 106 SER A CA 1
ATOM 808 C C . SER A 1 106 ? -11.161 5.377 12.286 1.00 91.62 106 SER A C 1
ATOM 810 O O . SER A 1 106 ? -11.044 4.984 11.124 1.00 91.62 106 SER A O 1
ATOM 812 N N . GLU A 1 107 ? -11.918 4.744 13.183 1.00 89.50 107 GLU A N 1
ATOM 813 C CA . GLU A 1 107 ? -12.620 3.482 12.903 1.00 89.50 107 GLU A CA 1
ATOM 814 C C . GLU A 1 107 ? -13.527 3.592 11.665 1.00 89.50 107 GLU A C 1
ATOM 816 O O . GLU A 1 107 ? -13.492 2.746 10.775 1.00 89.50 107 GLU A O 1
ATOM 821 N N . LYS A 1 108 ? -14.251 4.713 11.530 1.00 91.19 108 LYS A N 1
ATOM 822 C CA . LYS A 1 108 ? -15.144 5.001 10.390 1.00 91.19 108 LYS A CA 1
ATOM 823 C C . LYS A 1 108 ? -14.421 5.106 9.044 1.00 91.19 108 LYS A C 1
ATOM 825 O O . LYS A 1 108 ? -15.070 5.110 8.001 1.00 91.19 108 LYS A O 1
ATOM 830 N N . LYS A 1 109 ? -13.098 5.271 9.054 1.00 92.75 109 LYS A N 1
ATOM 831 C CA . LYS A 1 109 ? -12.269 5.424 7.854 1.00 92.75 109 LYS A CA 1
ATOM 832 C C . LYS A 1 109 ? -11.483 4.161 7.512 1.00 92.75 109 LYS A C 1
ATOM 834 O O . LYS A 1 109 ? -10.868 4.148 6.451 1.00 92.75 109 LYS A O 1
ATOM 839 N N . LEU A 1 110 ? -11.547 3.100 8.326 1.00 89.44 110 LEU A N 1
ATOM 840 C CA . LEU A 1 110 ? -10.805 1.857 8.088 1.00 89.44 110 LEU A CA 1
ATOM 841 C C . LEU A 1 110 ? -11.066 1.288 6.686 1.00 89.44 110 LEU A C 1
ATOM 843 O O . LEU A 1 110 ? -10.120 1.032 5.952 1.00 89.44 110 LEU A O 1
ATOM 847 N N . THR A 1 111 ? -12.326 1.188 6.255 1.00 92.19 111 THR A N 1
ATOM 848 C CA . THR A 1 111 ? -12.672 0.708 4.903 1.00 92.19 111 THR A CA 1
ATOM 849 C C . THR A 1 111 ? -12.003 1.527 3.802 1.00 92.19 111 THR A C 1
ATOM 851 O O . THR A 1 111 ? -11.531 0.972 2.815 1.00 92.19 111 THR A O 1
ATOM 854 N N . LYS A 1 112 ? -11.922 2.849 3.982 1.00 93.69 112 LYS A N 1
ATOM 855 C CA . LYS A 1 112 ? -11.307 3.741 3.001 1.00 93.69 112 LYS A CA 1
ATOM 856 C C . LYS A 1 112 ? -9.782 3.631 3.003 1.00 93.69 112 LYS A C 1
ATOM 858 O O . LYS A 1 112 ? -9.188 3.640 1.933 1.00 93.69 112 LYS A O 1
ATOM 863 N N . ILE A 1 113 ? -9.161 3.485 4.177 1.00 91.81 113 ILE A N 1
ATOM 864 C CA . ILE A 1 113 ? -7.726 3.178 4.305 1.00 91.81 113 ILE A CA 1
ATOM 865 C C . ILE A 1 113 ? -7.408 1.909 3.508 1.00 91.81 113 ILE A C 1
ATOM 867 O O . ILE A 1 113 ? -6.492 1.926 2.690 1.00 91.81 113 ILE A O 1
ATOM 871 N N . ILE A 1 114 ? -8.211 0.854 3.701 1.00 90.94 114 ILE A N 1
ATOM 872 C CA . ILE A 1 114 ? -8.054 -0.433 3.012 1.00 90.94 114 ILE A CA 1
ATOM 873 C C . ILE A 1 114 ? -8.141 -0.263 1.500 1.00 90.94 114 ILE A C 1
ATOM 875 O O . ILE A 1 114 ? -7.223 -0.635 0.779 1.00 90.94 114 ILE A O 1
ATOM 879 N N . GLU A 1 115 ? -9.219 0.357 1.026 1.00 94.62 115 GLU A N 1
ATOM 880 C CA . GLU A 1 115 ? -9.444 0.575 -0.401 1.00 94.62 115 GLU A CA 1
ATOM 881 C C . GLU A 1 115 ? -8.261 1.284 -1.079 1.00 94.62 115 GLU A C 1
ATOM 883 O O . GLU A 1 115 ? -7.851 0.897 -2.174 1.00 94.62 115 GLU A O 1
ATOM 888 N N . LEU A 1 116 ? -7.714 2.323 -0.441 1.00 93.38 116 LEU A N 1
ATOM 889 C CA . LEU A 1 116 ? -6.628 3.114 -1.012 1.00 93.38 116 LEU A CA 1
ATOM 890 C C . LEU A 1 116 ? -5.326 2.319 -1.101 1.00 93.38 116 LEU A C 1
ATOM 892 O O . LEU A 1 116 ? -4.725 2.283 -2.175 1.00 93.38 116 LEU A O 1
ATOM 896 N N . PHE A 1 117 ? -4.903 1.654 -0.020 1.00 91.56 117 PHE A N 1
ATOM 897 C CA . PHE A 1 117 ? -3.637 0.918 -0.055 1.00 91.56 117 PHE A CA 1
ATOM 898 C C . PHE A 1 117 ? -3.723 -0.307 -0.972 1.00 91.56 117 PHE A C 1
ATOM 900 O O . PHE A 1 117 ? -2.772 -0.573 -1.700 1.00 91.56 117 PHE A O 1
ATOM 907 N N . THR A 1 118 ? -4.865 -1.007 -1.015 1.00 93.69 118 THR A N 1
ATOM 908 C CA . THR A 1 118 ? -5.053 -2.150 -1.922 1.00 93.69 118 THR A CA 1
ATOM 909 C C . THR A 1 118 ? -4.961 -1.718 -3.383 1.00 93.69 118 THR A C 1
ATOM 911 O O . THR A 1 118 ? -4.334 -2.407 -4.185 1.00 93.69 118 THR A O 1
ATOM 914 N N . LYS A 1 119 ? -5.539 -0.563 -3.745 1.00 94.25 119 LYS A N 1
ATOM 915 C CA . LYS A 1 119 ? -5.433 -0.020 -5.109 1.00 94.25 119 LYS A CA 1
ATOM 916 C C . LYS A 1 119 ? -3.993 0.315 -5.480 1.00 94.25 119 LYS A C 1
ATOM 918 O O . LYS A 1 119 ? -3.576 -0.015 -6.584 1.00 94.25 119 LYS A O 1
ATOM 923 N N . VAL A 1 120 ? -3.247 0.938 -4.567 1.00 91.94 120 VAL A N 1
ATOM 924 C CA . VAL A 1 120 ? -1.832 1.268 -4.784 1.00 91.94 120 VAL A CA 1
ATOM 925 C C . VAL A 1 120 ? -0.986 -0.001 -4.935 1.00 91.94 120 VAL A C 1
ATOM 927 O O . VAL A 1 120 ? -0.267 -0.129 -5.921 1.00 91.94 120 VAL A O 1
ATOM 930 N N . ALA A 1 121 ? -1.142 -0.975 -4.033 1.00 91.38 121 ALA A N 1
ATOM 931 C CA . ALA A 1 121 ? -0.437 -2.255 -4.111 1.00 91.38 121 ALA A CA 1
ATOM 932 C C . ALA A 1 121 ? -0.737 -2.994 -5.424 1.00 91.38 121 ALA A C 1
ATOM 934 O O . ALA A 1 121 ? 0.183 -3.416 -6.116 1.00 91.38 121 ALA A O 1
ATOM 935 N N . THR A 1 122 ? -2.016 -3.079 -5.806 1.00 92.69 122 THR A N 1
ATOM 936 C CA . THR A 1 122 ? -2.448 -3.748 -7.047 1.00 92.69 122 THR A CA 1
ATOM 937 C C . THR A 1 122 ? -1.894 -3.052 -8.288 1.00 92.69 122 THR A C 1
ATOM 939 O O . THR A 1 122 ? -1.490 -3.717 -9.238 1.00 92.69 122 THR A O 1
ATOM 942 N N . ALA A 1 123 ? -1.866 -1.715 -8.300 1.00 90.62 123 ALA A N 1
ATOM 943 C CA . ALA A 1 123 ? -1.306 -0.968 -9.419 1.00 90.62 123 ALA A CA 1
ATOM 944 C C . ALA A 1 123 ? 0.177 -1.310 -9.620 1.00 90.62 123 ALA A C 1
ATOM 946 O O . ALA A 1 123 ? 0.589 -1.552 -10.751 1.00 90.62 123 ALA A O 1
ATOM 947 N N . PHE A 1 124 ? 0.958 -1.392 -8.539 1.00 89.75 124 PHE A N 1
ATOM 948 C CA . PHE A 1 124 ? 2.378 -1.730 -8.620 1.00 89.75 124 PHE A CA 1
ATOM 949 C C . PHE A 1 124 ? 2.621 -3.190 -9.011 1.00 89.75 124 PHE A C 1
ATOM 951 O O . PHE A 1 124 ? 3.366 -3.452 -9.950 1.00 89.75 124 PHE A O 1
ATOM 958 N N . THR A 1 125 ? 1.947 -4.145 -8.367 1.00 88.38 125 THR A N 1
ATOM 959 C CA . THR A 1 125 ? 2.124 -5.571 -8.687 1.00 88.38 125 THR A CA 1
ATOM 960 C C . THR A 1 125 ? 1.678 -5.911 -10.107 1.00 88.38 125 THR A C 1
ATOM 962 O O . THR A 1 125 ? 2.272 -6.778 -10.735 1.00 88.38 125 THR A O 1
ATOM 965 N N . SER A 1 126 ? 0.706 -5.185 -10.674 1.00 89.06 126 SER A N 1
ATOM 966 C CA . SER A 1 126 ? 0.272 -5.389 -12.065 1.00 89.06 126 SER A CA 1
ATOM 967 C C . SER A 1 126 ? 1.346 -5.093 -13.118 1.00 89.06 126 SER A C 1
ATOM 969 O O . SER A 1 126 ? 1.219 -5.544 -14.256 1.00 89.06 126 SER A O 1
ATOM 971 N N . LEU A 1 127 ? 2.418 -4.379 -12.750 1.00 86.81 127 LEU A N 1
ATOM 972 C CA . LEU A 1 127 ? 3.585 -4.174 -13.613 1.00 86.81 127 LEU A CA 1
ATOM 973 C C . LEU A 1 127 ? 4.426 -5.453 -13.781 1.00 86.81 127 LEU A C 1
ATOM 975 O O . LEU A 1 127 ? 5.254 -5.516 -14.690 1.00 86.81 127 LEU A O 1
ATOM 979 N N . HIS A 1 128 ? 4.181 -6.462 -12.936 1.00 84.69 128 HIS A N 1
ATOM 980 C CA . HIS A 1 128 ? 4.858 -7.755 -12.908 1.00 84.69 128 HIS A CA 1
ATOM 981 C C . HIS A 1 128 ? 3.847 -8.878 -13.182 1.00 84.69 128 HIS A C 1
ATOM 983 O O . HIS A 1 128 ? 3.299 -9.471 -12.254 1.00 84.69 128 HIS A O 1
ATOM 989 N N . PRO A 1 129 ? 3.583 -9.217 -14.455 1.00 71.94 129 PRO A N 1
ATOM 990 C CA . PRO A 1 129 ? 2.555 -10.196 -14.822 1.00 71.94 129 PRO A CA 1
ATOM 991 C C . PRO A 1 129 ? 2.839 -11.634 -14.341 1.00 71.94 129 PRO A C 1
ATOM 993 O O . PRO A 1 129 ? 1.965 -12.490 -14.464 1.00 71.94 129 PRO A O 1
ATOM 996 N N . ASN A 1 130 ? 4.037 -11.900 -13.809 1.00 65.00 130 ASN A N 1
ATOM 997 C CA . ASN A 1 130 ? 4.471 -13.203 -13.294 1.00 65.00 130 ASN A CA 1
ATOM 998 C C . ASN A 1 130 ? 4.654 -13.235 -11.759 1.00 65.00 130 ASN A C 1
ATOM 1000 O O . ASN A 1 130 ? 5.209 -14.212 -11.253 1.00 65.00 130 ASN A O 1
ATOM 1004 N N . ALA A 1 131 ? 4.251 -12.173 -11.049 1.00 60.44 131 ALA A N 1
ATOM 1005 C CA . ALA A 1 131 ? 4.350 -12.051 -9.590 1.00 60.44 131 ALA A CA 1
ATOM 1006 C C . ALA A 1 131 ? 3.186 -12.713 -8.836 1.00 60.44 131 ALA A C 1
ATOM 1008 O O . ALA A 1 131 ? 2.053 -12.741 -9.373 1.00 60.44 131 ALA A O 1
#